Protein AF-V4TZA6-F1 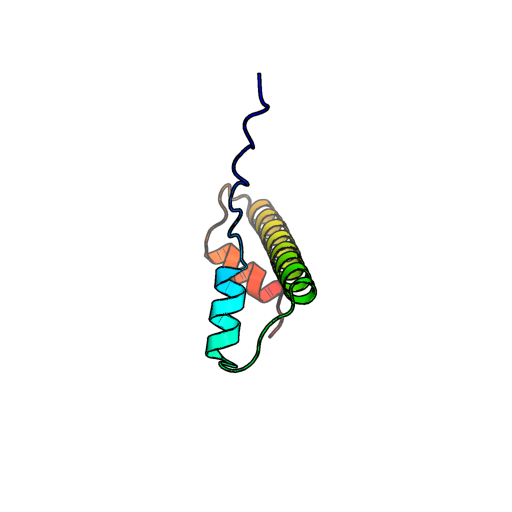(afdb_monomer)

Organism: Citrus clementina (NCBI:txid85681)

Secondary structure (DSSP, 8-state):
-------------SHHHHHHHHHHH-TT----HHHHHHHHHHHHHHHHHHHHHHHHHHHHTT-SS--HHHHHHHHHHHS--

Solvent-accessible surface area (backbone atoms only — not comparable to full-atom values): 5041 Å² total; per-residue (Å²): 135,80,81,75,79,72,74,74,77,80,76,73,69,57,58,63,57,56,51,52,56,45,42,74,78,38,75,89,63,85,79,52,73,68,57,50,53,51,54,50,50,52,52,48,58,50,49,52,52,49,52,50,49,29,52,52,54,27,57,75,68,72,46,96,67,84,48,72,69,46,51,55,52,36,51,54,67,76,50,73,127

Structure (mmC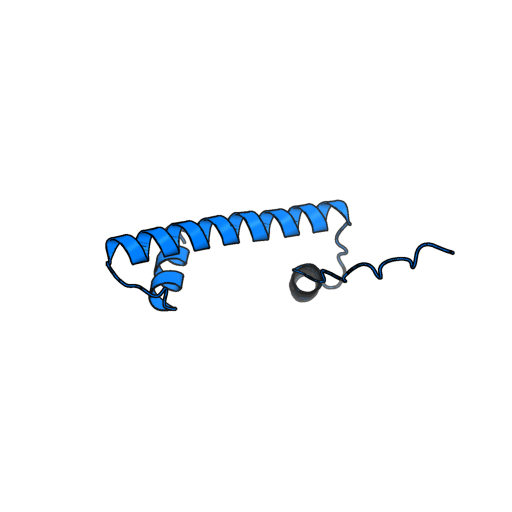IF, N/CA/C/O backbone):
data_AF-V4TZA6-F1
#
_entry.id   AF-V4TZA6-F1
#
loop_
_atom_site.group_PDB
_atom_site.id
_atom_site.type_symbol
_atom_site.label_atom_id
_atom_site.label_alt_id
_atom_site.label_comp_id
_atom_site.label_asym_id
_atom_site.label_entity_id
_atom_site.label_seq_id
_atom_site.pdbx_PDB_ins_code
_atom_site.Cartn_x
_atom_site.Cartn_y
_atom_site.Cartn_z
_atom_site.occupancy
_atom_site.B_iso_or_equiv
_atom_site.auth_seq_id
_atom_site.auth_comp_id
_atom_site.auth_asym_id
_atom_site.auth_atom_id
_atom_site.pdbx_PDB_model_num
ATOM 1 N N . MET A 1 1 ? -2.652 41.007 -13.127 1.00 41.91 1 MET A N 1
ATOM 2 C CA . MET A 1 1 ? -2.599 40.079 -11.979 1.00 41.91 1 MET A CA 1
ATOM 3 C C . MET A 1 1 ? -2.427 38.685 -12.539 1.00 41.91 1 MET A C 1
ATOM 5 O O . MET A 1 1 ? -3.397 38.087 -12.986 1.00 41.91 1 MET A O 1
ATOM 9 N N . ASP A 1 2 ? -1.187 38.223 -12.616 1.00 46.03 2 ASP A N 1
ATOM 10 C CA . ASP A 1 2 ? -0.856 36.916 -13.171 1.00 46.03 2 ASP A CA 1
ATOM 11 C C . ASP A 1 2 ? -1.436 35.796 -12.298 1.00 46.03 2 ASP A C 1
ATOM 13 O O . ASP A 1 2 ? -1.302 35.837 -11.067 1.00 46.03 2 ASP A O 1
ATOM 17 N N . PRO A 1 3 ? -2.092 34.782 -12.886 1.00 45.62 3 PRO A N 1
ATOM 18 C CA . PRO A 1 3 ? -2.536 33.629 -12.128 1.00 45.62 3 PRO A CA 1
ATOM 19 C C . PRO A 1 3 ? -1.296 32.895 -11.613 1.00 45.62 3 PRO A C 1
ATOM 21 O O . PRO A 1 3 ? -0.554 32.284 -12.382 1.00 45.62 3 PRO A O 1
ATOM 24 N N . LYS A 1 4 ? -1.073 32.959 -10.292 1.00 51.44 4 LYS A N 1
ATOM 25 C CA . LYS A 1 4 ? -0.082 32.143 -9.579 1.00 51.44 4 LYS A CA 1
ATOM 26 C C . LYS A 1 4 ? -0.214 30.703 -10.070 1.00 51.44 4 LYS A C 1
ATOM 28 O O . LYS A 1 4 ? -1.221 30.050 -9.782 1.00 51.44 4 LYS A O 1
ATOM 33 N N . GLN A 1 5 ? 0.792 30.219 -10.802 1.00 51.47 5 GLN A N 1
ATOM 34 C CA . GLN A 1 5 ? 0.923 28.808 -11.140 1.00 51.47 5 GLN A CA 1
ATOM 35 C C . GLN A 1 5 ? 0.834 28.035 -9.826 1.00 51.47 5 GLN A C 1
ATOM 37 O O . GLN A 1 5 ? 1.735 28.096 -8.990 1.00 51.47 5 GLN A O 1
ATOM 42 N N . ARG A 1 6 ? -0.302 27.368 -9.598 1.00 54.25 6 ARG A N 1
ATOM 43 C CA . ARG A 1 6 ? -0.461 26.463 -8.464 1.00 54.25 6 ARG A CA 1
ATOM 44 C C . ARG A 1 6 ? 0.623 25.412 -8.634 1.00 54.25 6 ARG A C 1
ATOM 46 O O . ARG A 1 6 ? 0.554 24.627 -9.579 1.00 54.25 6 ARG A O 1
ATOM 53 N N . ALA A 1 7 ? 1.625 25.439 -7.755 1.00 49.97 7 ALA A N 1
ATOM 54 C CA . ALA A 1 7 ? 2.635 24.401 -7.675 1.00 49.97 7 ALA A CA 1
ATOM 55 C C . ALA A 1 7 ? 1.900 23.061 -7.732 1.00 49.97 7 ALA A C 1
ATOM 57 O O . ALA A 1 7 ? 1.011 22.804 -6.914 1.00 49.97 7 ALA A O 1
ATOM 58 N N . LYS A 1 8 ? 2.189 22.266 -8.770 1.00 48.25 8 LYS A N 1
ATOM 59 C CA . LYS A 1 8 ? 1.651 20.915 -8.920 1.00 48.25 8 LYS A CA 1
ATOM 60 C C . LYS A 1 8 ? 1.893 20.243 -7.577 1.00 48.25 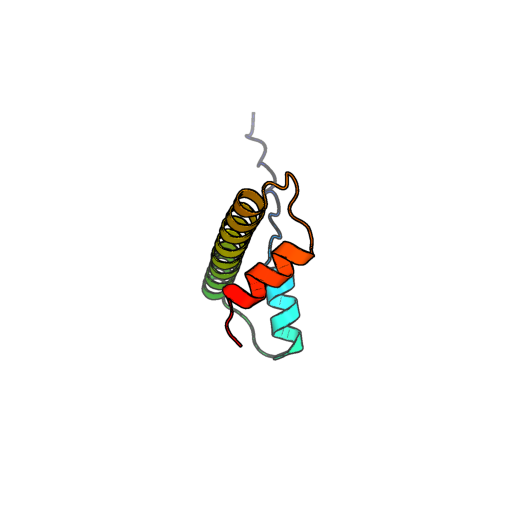8 LYS A C 1
ATOM 62 O O . LYS A 1 8 ? 3.049 20.060 -7.208 1.00 48.25 8 LYS A O 1
ATOM 67 N N . LYS A 1 9 ? 0.829 19.941 -6.821 1.00 42.69 9 LYS A N 1
ATOM 68 C CA . LYS A 1 9 ? 0.958 19.079 -5.645 1.00 42.69 9 LYS A CA 1
ATOM 69 C C . LYS A 1 9 ? 1.649 17.834 -6.174 1.00 42.69 9 LYS A C 1
ATOM 71 O O . LYS A 1 9 ? 1.068 17.122 -6.994 1.00 42.69 9 LYS A O 1
ATOM 76 N N . ASN A 1 10 ? 2.909 17.654 -5.796 1.00 45.53 10 ASN A N 1
ATOM 77 C CA . ASN A 1 10 ? 3.680 16.463 -6.084 1.00 45.53 10 ASN A CA 1
ATOM 78 C C . ASN A 1 10 ? 2.974 15.329 -5.342 1.00 45.53 10 ASN A C 1
ATOM 80 O O . ASN A 1 10 ? 3.268 15.014 -4.197 1.00 45.53 10 ASN A O 1
ATOM 84 N N . ILE A 1 11 ? 1.952 14.770 -5.986 1.00 53.28 11 ILE A N 1
ATOM 85 C CA . ILE A 1 11 ? 1.329 13.504 -5.634 1.00 53.28 11 ILE A CA 1
ATOM 86 C C . ILE A 1 11 ? 2.373 12.460 -6.053 1.00 53.28 11 ILE A C 1
ATOM 88 O O . ILE A 1 11 ? 2.264 11.812 -7.092 1.00 53.28 11 ILE A O 1
ATOM 92 N N . GLU A 1 12 ? 3.456 12.374 -5.276 1.00 57.84 12 GLU A N 1
ATOM 93 C CA . GLU A 1 12 ? 4.529 11.368 -5.341 1.00 57.84 12 GLU A CA 1
ATOM 94 C C . GLU A 1 12 ? 4.018 9.990 -4.894 1.00 57.84 12 GLU A C 1
ATOM 96 O O . GLU A 1 12 ? 4.686 9.217 -4.213 1.00 57.84 12 GLU A O 1
ATOM 101 N N . THR A 1 13 ? 2.776 9.663 -5.215 1.00 70.81 13 THR A N 1
ATOM 102 C CA . THR A 1 13 ? 2.102 8.518 -4.619 1.00 70.81 13 THR A CA 1
ATOM 103 C C . THR A 1 13 ? 2.357 7.306 -5.510 1.00 70.81 13 THR A C 1
ATOM 105 O O . THR A 1 13 ? 2.109 7.323 -6.717 1.00 70.81 13 THR A O 1
ATOM 108 N N . TYR A 1 14 ? 2.967 6.286 -4.909 1.00 83.56 14 TYR A N 1
ATOM 109 C CA . TYR A 1 14 ? 3.399 5.005 -5.482 1.00 83.56 14 TYR A CA 1
ATOM 110 C C . TYR A 1 14 ? 4.562 5.014 -6.483 1.00 83.56 14 TYR A C 1
ATOM 112 O O . TYR A 1 14 ? 5.344 4.070 -6.453 1.00 83.56 14 TYR A O 1
ATOM 120 N N . LYS A 1 15 ? 4.769 6.053 -7.303 1.00 86.50 15 LYS A N 1
ATOM 121 C CA . LYS A 1 15 ? 5.810 6.039 -8.363 1.00 86.50 15 LYS A CA 1
ATOM 122 C C . LYS A 1 15 ? 7.224 5.744 -7.854 1.00 86.50 15 LYS A C 1
ATOM 124 O O . LYS A 1 15 ? 7.932 4.939 -8.451 1.00 86.50 15 LYS A O 1
ATOM 129 N N . ILE A 1 16 ? 7.610 6.361 -6.734 1.00 89.38 16 ILE A N 1
ATOM 130 C CA . ILE A 1 16 ? 8.921 6.143 -6.102 1.00 89.38 16 ILE A CA 1
ATOM 131 C C . ILE A 1 16 ? 9.059 4.684 -5.654 1.00 89.38 16 ILE A C 1
ATOM 133 O O . ILE A 1 16 ? 10.105 4.075 -5.849 1.00 89.38 16 ILE A O 1
ATOM 137 N N . TYR A 1 17 ? 8.001 4.111 -5.080 1.00 91.12 17 TYR A N 1
ATOM 138 C CA . TYR A 1 17 ? 8.005 2.735 -4.587 1.00 91.12 17 TYR A CA 1
ATOM 139 C C . TYR A 1 17 ? 8.005 1.714 -5.727 1.00 91.12 17 TYR A C 1
ATOM 141 O O . TYR A 1 17 ? 8.775 0.761 -5.674 1.00 91.12 17 TYR A O 1
ATOM 149 N N . ILE A 1 18 ? 7.228 1.956 -6.788 1.00 91.38 18 ILE A N 1
ATOM 150 C CA . ILE A 1 18 ? 7.235 1.135 -8.007 1.00 91.38 18 ILE A CA 1
ATOM 151 C C . ILE A 1 18 ? 8.647 1.106 -8.604 1.00 91.38 18 ILE A C 1
ATOM 153 O O . ILE A 1 18 ? 9.162 0.036 -8.914 1.00 91.38 18 ILE A O 1
ATOM 157 N N . PHE A 1 19 ? 9.302 2.266 -8.716 1.00 91.38 19 PHE A N 1
ATOM 158 C CA . PHE A 1 19 ? 10.660 2.355 -9.254 1.00 91.38 19 PHE A CA 1
ATOM 159 C C . PHE A 1 19 ? 11.702 1.685 -8.348 1.00 91.38 19 PHE A C 1
ATOM 161 O O . PHE A 1 19 ? 12.568 0.965 -8.838 1.00 91.38 19 PHE A O 1
ATOM 168 N N . LYS A 1 20 ? 11.601 1.866 -7.023 1.00 91.88 20 LYS A N 1
ATOM 169 C CA . LYS A 1 20 ? 12.488 1.202 -6.054 1.00 91.88 20 LYS A CA 1
ATOM 170 C C . LYS A 1 20 ? 12.409 -0.321 -6.161 1.00 91.88 20 LYS A C 1
ATOM 172 O O . LYS A 1 20 ? 13.452 -0.959 -6.242 1.00 91.88 20 LYS A O 1
ATOM 177 N N . VAL A 1 21 ? 11.202 -0.887 -6.194 1.00 92.25 21 VAL A N 1
ATOM 178 C CA . VAL A 1 21 ? 11.007 -2.343 -6.311 1.00 92.25 21 VAL A CA 1
ATOM 179 C C . VAL A 1 21 ? 11.483 -2.852 -7.671 1.00 92.25 21 VAL A C 1
ATOM 181 O O . VAL A 1 21 ? 12.150 -3.879 -7.735 1.00 92.25 21 VAL A O 1
ATOM 184 N N . LEU A 1 22 ? 11.211 -2.116 -8.755 1.00 93.81 22 LEU A N 1
ATOM 185 C CA . LEU A 1 22 ? 11.695 -2.487 -10.084 1.00 93.81 22 LEU A CA 1
ATOM 186 C C . LEU A 1 22 ? 13.225 -2.571 -10.122 1.00 93.81 22 LEU A C 1
ATOM 188 O O . LEU A 1 22 ? 13.755 -3.583 -10.565 1.00 93.81 22 LEU A O 1
ATOM 192 N N . ASN A 1 23 ? 13.931 -1.565 -9.600 1.00 93.31 23 ASN A N 1
ATOM 193 C CA . ASN A 1 23 ? 15.397 -1.545 -9.606 1.00 93.31 23 ASN A CA 1
ATOM 194 C C . ASN A 1 23 ? 16.025 -2.602 -8.694 1.00 93.31 23 ASN A C 1
ATOM 196 O O . ASN A 1 23 ? 17.142 -3.036 -8.960 1.00 93.31 23 ASN A O 1
ATOM 200 N N . GLN A 1 24 ? 15.335 -3.015 -7.626 1.00 93.88 24 GLN A N 1
ATOM 201 C CA . GLN A 1 24 ? 15.801 -4.107 -6.766 1.00 93.88 24 GLN A CA 1
ATOM 202 C C . GLN A 1 24 ? 15.854 -5.446 -7.512 1.00 93.88 24 GLN A C 1
ATOM 204 O O . GLN A 1 24 ? 16.715 -6.266 -7.212 1.00 93.88 24 GLN A O 1
ATOM 209 N N . ILE A 1 25 ? 14.951 -5.662 -8.473 1.00 94.00 25 ILE A N 1
ATOM 210 C CA . ILE A 1 25 ? 14.854 -6.914 -9.236 1.00 94.00 25 ILE A CA 1
ATOM 211 C C . ILE A 1 25 ? 15.600 -6.795 -10.577 1.00 94.00 25 ILE A C 1
ATOM 213 O O . ILE A 1 25 ? 16.287 -7.726 -10.988 1.00 94.00 25 ILE A O 1
ATOM 217 N N . TYR A 1 26 ? 15.500 -5.641 -11.247 1.00 93.19 26 TYR A N 1
ATOM 218 C CA . TYR A 1 26 ? 16.050 -5.382 -12.579 1.00 93.19 26 TYR A CA 1
ATOM 219 C C . TYR A 1 26 ? 16.711 -3.990 -12.670 1.00 93.19 26 TYR A C 1
ATOM 221 O O . TYR A 1 26 ? 16.104 -3.047 -13.181 1.00 93.19 26 TYR A O 1
ATOM 229 N N . PRO A 1 27 ? 17.976 -3.837 -12.238 1.00 91.06 27 PRO A N 1
ATOM 230 C CA . PRO A 1 27 ? 18.636 -2.529 -12.120 1.00 91.06 27 PRO A CA 1
ATOM 231 C C . PRO A 1 27 ? 18.876 -1.800 -13.453 1.00 91.06 27 PRO A C 1
ATOM 233 O O . PRO A 1 27 ? 19.072 -0.589 -13.460 1.00 91.06 27 PRO A O 1
ATOM 236 N N . ASN A 1 28 ? 18.843 -2.515 -14.582 1.00 91.38 28 ASN A N 1
ATOM 237 C CA . ASN A 1 28 ? 19.126 -1.964 -15.912 1.00 91.38 28 ASN A CA 1
ATOM 238 C C . ASN A 1 28 ? 17.863 -1.758 -16.770 1.00 91.38 28 ASN A C 1
ATOM 240 O O . ASN A 1 28 ? 17.973 -1.422 -17.948 1.00 91.38 28 ASN A O 1
ATOM 244 N N . ILE A 1 29 ? 16.666 -1.988 -16.214 1.00 92.38 29 ILE A N 1
ATOM 245 C CA . ILE A 1 29 ? 15.396 -1.860 -16.940 1.00 92.38 29 ILE A CA 1
ATOM 246 C C . ILE A 1 29 ? 14.676 -0.582 -16.509 1.00 92.38 29 ILE A C 1
ATOM 248 O O . ILE A 1 29 ? 14.417 -0.350 -15.332 1.00 92.38 29 ILE A O 1
ATOM 252 N N . GLY A 1 30 ? 14.300 0.237 -17.491 1.00 89.56 30 GLY A N 1
ATOM 253 C CA . GLY A 1 30 ? 13.430 1.393 -17.289 1.00 89.56 30 GLY A CA 1
ATOM 254 C C . GLY A 1 30 ? 11.950 1.047 -17.464 1.00 89.56 30 GLY A C 1
ATOM 255 O O . GLY A 1 30 ? 11.587 0.135 -18.203 1.00 89.56 30 GLY A O 1
ATOM 256 N N . ILE A 1 31 ? 11.072 1.825 -16.831 1.00 92.75 31 ILE A N 1
ATOM 257 C CA . ILE A 1 31 ? 9.618 1.728 -17.002 1.00 92.75 31 ILE A CA 1
ATOM 258 C C . ILE A 1 31 ? 9.092 2.948 -17.761 1.00 92.75 31 ILE A C 1
ATOM 260 O O . ILE A 1 31 ? 9.424 4.092 -17.449 1.00 92.75 31 ILE A O 1
ATOM 264 N N . SER A 1 32 ? 8.251 2.717 -18.771 1.00 94.81 32 SER A N 1
ATOM 265 C CA . SER A 1 32 ? 7.637 3.810 -19.530 1.00 94.81 32 SER A CA 1
ATOM 266 C C . SER A 1 32 ? 6.614 4.574 -18.682 1.00 94.81 32 SER A C 1
ATOM 268 O O . SER A 1 32 ? 6.002 4.028 -17.762 1.00 94.81 32 SER A O 1
ATOM 270 N N . ARG A 1 33 ? 6.344 5.838 -19.030 1.00 90.44 33 ARG A N 1
ATOM 271 C CA . ARG A 1 33 ? 5.319 6.642 -18.340 1.00 90.44 3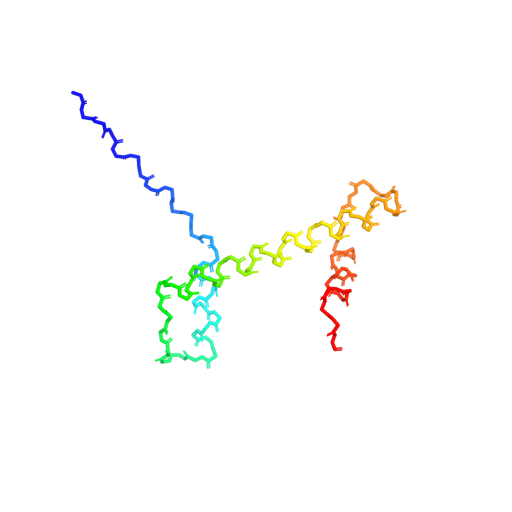3 ARG A CA 1
ATOM 272 C C . ARG A 1 33 ? 3.935 5.987 -18.386 1.00 90.44 33 ARG A C 1
ATOM 274 O O . ARG A 1 33 ? 3.221 6.029 -17.392 1.00 90.44 33 ARG A O 1
ATOM 281 N N . LYS A 1 34 ? 3.567 5.369 -19.517 1.00 92.75 34 LYS A N 1
ATO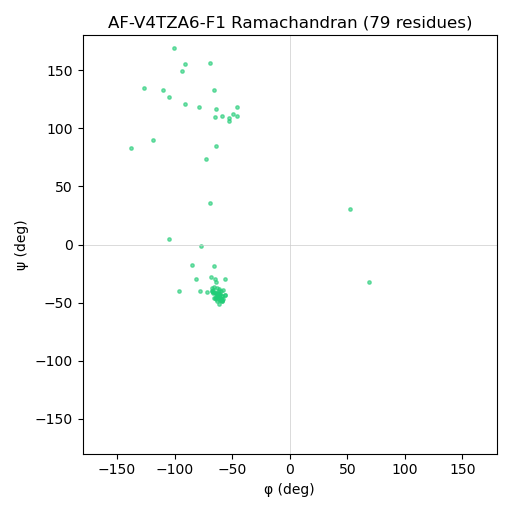M 282 C CA . LYS A 1 34 ? 2.283 4.664 -19.671 1.00 92.75 34 LYS A CA 1
ATOM 283 C C . LYS A 1 34 ? 2.211 3.445 -18.750 1.00 92.75 34 LYS A C 1
ATOM 285 O O . LYS A 1 34 ? 1.222 3.288 -18.046 1.00 92.75 34 LYS A O 1
ATOM 290 N N . ALA A 1 35 ? 3.270 2.633 -18.708 1.00 93.81 35 ALA A N 1
ATOM 291 C CA . ALA A 1 35 ? 3.347 1.484 -17.808 1.00 93.81 35 ALA A CA 1
ATOM 292 C C . ALA A 1 35 ? 3.314 1.911 -16.330 1.00 93.81 35 ALA A C 1
ATOM 294 O O . ALA A 1 35 ? 2.638 1.280 -15.528 1.00 93.81 35 ALA A O 1
ATOM 295 N N . MET A 1 36 ? 3.959 3.026 -15.978 1.00 92.38 36 MET A N 1
ATOM 296 C CA . MET A 1 36 ? 3.909 3.588 -14.625 1.00 92.38 36 MET A CA 1
ATOM 297 C C . MET A 1 36 ? 2.486 3.984 -14.200 1.00 92.38 36 MET A C 1
ATOM 299 O O . MET A 1 36 ? 2.092 3.712 -13.069 1.00 92.38 36 MET A O 1
ATOM 303 N N . GLU A 1 37 ? 1.701 4.616 -15.081 1.00 90.62 37 GLU A N 1
ATOM 304 C CA . GLU A 1 37 ? 0.302 4.942 -14.762 1.00 90.62 37 GLU A CA 1
ATOM 305 C C . GLU A 1 37 ? -0.562 3.677 -14.636 1.00 90.62 37 GLU A C 1
ATOM 307 O O . GLU A 1 37 ? -1.379 3.606 -13.724 1.00 90.62 37 GLU A O 1
ATOM 312 N N . ILE A 1 38 ? -0.333 2.651 -15.469 1.00 93.12 38 ILE A N 1
ATOM 313 C CA . ILE A 1 38 ? -1.015 1.350 -15.338 1.00 93.12 38 ILE A CA 1
ATOM 314 C C . ILE A 1 38 ? -0.700 0.711 -13.979 1.00 93.12 38 ILE A C 1
ATOM 316 O O . ILE A 1 38 ? -1.615 0.307 -13.270 1.00 93.12 38 ILE A O 1
ATOM 320 N N . MET A 1 39 ? 0.575 0.678 -13.577 1.00 94.00 39 MET A N 1
ATOM 321 C CA . MET A 1 39 ? 0.995 0.139 -12.277 1.00 94.00 39 MET A CA 1
ATOM 322 C C . MET A 1 39 ? 0.382 0.909 -11.105 1.00 94.00 39 MET A C 1
ATOM 324 O O . MET A 1 39 ? -0.008 0.315 -10.103 1.00 94.00 39 MET A O 1
ATOM 328 N N . LYS A 1 40 ? 0.268 2.234 -11.226 1.00 88.75 40 LYS A N 1
ATOM 329 C CA . LYS A 1 40 ? -0.398 3.066 -10.221 1.00 88.75 40 LYS A CA 1
ATOM 330 C C . LYS A 1 40 ? -1.883 2.712 -10.095 1.00 88.75 40 LYS A C 1
ATOM 332 O O . LYS A 1 40 ? -2.353 2.540 -8.974 1.00 88.75 40 LYS A O 1
ATOM 337 N N . SER A 1 41 ? -2.608 2.606 -11.209 1.00 91.19 41 SER A N 1
ATOM 338 C CA . SER A 1 41 ? -4.018 2.195 -11.194 1.00 91.19 41 SER A CA 1
ATOM 339 C C . SER A 1 41 ? -4.185 0.792 -10.620 1.00 91.19 41 SER A C 1
ATOM 341 O O . SER A 1 41 ? -5.006 0.601 -9.738 1.00 91.19 41 SER A O 1
AT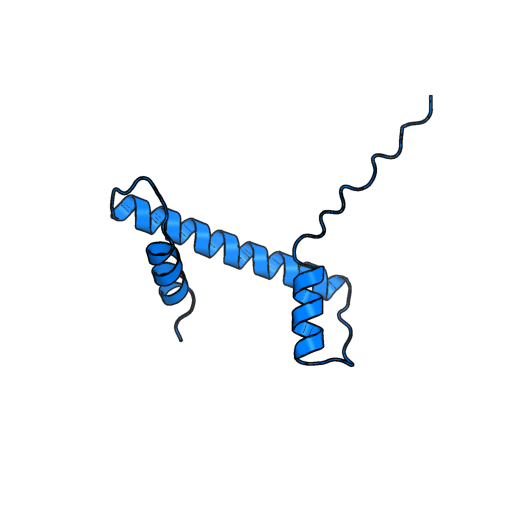OM 343 N N . PHE A 1 42 ? -3.324 -0.150 -11.007 1.00 92.44 42 PHE A N 1
ATOM 344 C CA . PHE A 1 42 ? -3.336 -1.511 -10.473 1.00 92.44 42 PHE A CA 1
ATOM 345 C C . PHE A 1 42 ? -3.206 -1.554 -8.941 1.00 92.44 42 PHE A C 1
ATOM 347 O O . PHE A 1 42 ? -3.940 -2.279 -8.271 1.00 92.44 42 PHE A O 1
ATOM 354 N N . ILE A 1 43 ? -2.304 -0.750 -8.366 1.00 91.62 43 ILE A N 1
ATOM 355 C CA . ILE A 1 43 ? -2.160 -0.643 -6.906 1.00 91.62 43 ILE A CA 1
ATOM 356 C C . ILE A 1 43 ? -3.432 -0.080 -6.265 1.00 91.62 43 ILE A C 1
ATOM 358 O O . ILE A 1 43 ? -3.855 -0.588 -5.227 1.00 91.62 43 ILE A O 1
ATOM 362 N N . ASN A 1 44 ? -4.040 0.944 -6.866 1.00 90.69 44 ASN A N 1
ATOM 363 C CA . ASN A 1 44 ? -5.288 1.515 -6.362 1.00 90.69 44 ASN A CA 1
ATOM 364 C C . ASN A 1 44 ? -6.428 0.491 -6.396 1.00 90.69 44 ASN A C 1
ATOM 366 O O . ASN A 1 44 ? -7.112 0.331 -5.391 1.00 90.69 44 ASN A O 1
ATOM 370 N N . ASP A 1 45 ? -6.574 -0.254 -7.492 1.00 91.81 45 ASP A N 1
ATOM 371 C CA . ASP A 1 45 ? -7.620 -1.270 -7.644 1.00 91.81 45 ASP A CA 1
ATOM 372 C C . ASP A 1 45 ? -7.485 -2.371 -6.575 1.00 91.81 45 ASP A C 1
ATOM 374 O O . ASP A 1 45 ? -8.466 -2.782 -5.948 1.00 91.81 45 ASP A O 1
ATOM 378 N N . ILE A 1 46 ? -6.253 -2.822 -6.300 1.00 91.88 46 ILE A N 1
ATOM 379 C CA . ILE A 1 46 ? -5.981 -3.779 -5.217 1.00 91.88 46 ILE A CA 1
ATOM 380 C C . ILE A 1 46 ? -6.288 -3.161 -3.854 1.00 91.88 46 ILE A C 1
ATOM 382 O O . ILE A 1 46 ? -6.920 -3.808 -3.017 1.00 91.88 46 ILE A O 1
ATOM 386 N N . PHE A 1 47 ? -5.843 -1.929 -3.610 1.00 91.50 47 PHE A N 1
ATOM 387 C CA . PHE A 1 47 ? -6.063 -1.248 -2.340 1.00 91.50 47 PHE A CA 1
ATOM 388 C C . PHE A 1 47 ? -7.557 -1.082 -2.040 1.00 91.50 47 PHE A C 1
ATOM 390 O O . PHE A 1 47 ? -7.994 -1.404 -0.935 1.00 91.50 47 PHE A O 1
ATOM 397 N N . GLU A 1 48 ? -8.351 -0.650 -3.019 1.00 92.19 48 GLU A N 1
ATOM 398 C CA . GLU A 1 48 ? -9.803 -0.509 -2.886 1.00 92.19 48 GLU A CA 1
ATOM 399 C C . GLU A 1 48 ? -10.478 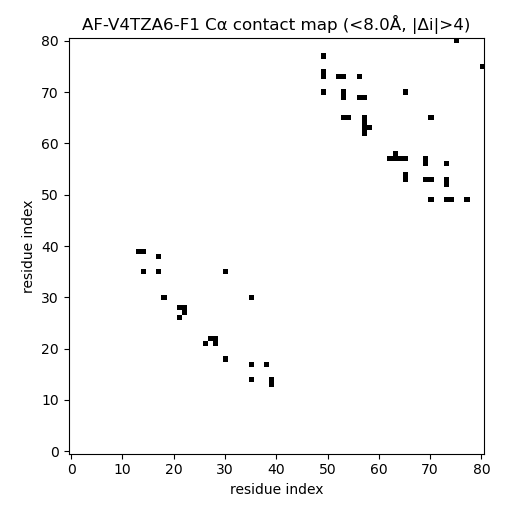-1.855 -2.618 1.00 92.19 48 GLU A C 1
ATOM 401 O O . GLU A 1 48 ? -11.315 -1.959 -1.715 1.00 92.19 48 GLU A O 1
ATOM 406 N N . LYS A 1 49 ? -10.064 -2.912 -3.329 1.00 92.38 49 LYS A N 1
ATOM 407 C CA . LYS A 1 49 ? -10.558 -4.272 -3.087 1.00 92.38 49 LYS A CA 1
ATOM 408 C C . LYS A 1 49 ? -10.256 -4.735 -1.658 1.00 92.38 49 LYS A C 1
ATOM 410 O O . LYS A 1 49 ? -11.155 -5.221 -0.974 1.00 92.38 49 LYS A O 1
ATOM 415 N N . LEU A 1 50 ? -9.024 -4.546 -1.179 1.00 92.50 50 LEU A N 1
ATOM 416 C CA . LEU A 1 50 ? -8.629 -4.900 0.189 1.00 92.50 50 LEU A CA 1
ATOM 417 C C . LEU A 1 50 ? -9.395 -4.079 1.237 1.00 92.50 50 LEU A C 1
ATOM 419 O O . LEU A 1 50 ? -9.886 -4.640 2.216 1.00 92.50 50 LEU A O 1
ATOM 423 N N . ALA A 1 51 ? -9.527 -2.767 1.042 1.00 92.31 51 ALA A N 1
ATOM 424 C CA . ALA A 1 51 ? -10.233 -1.886 1.970 1.00 92.31 51 ALA A CA 1
ATOM 425 C C . ALA A 1 51 ? -11.728 -2.230 2.066 1.00 92.31 51 ALA A C 1
ATOM 427 O O . ALA A 1 51 ? -12.286 -2.277 3.167 1.00 92.31 51 ALA A O 1
ATOM 428 N N . SER A 1 52 ? -12.362 -2.521 0.928 1.00 92.94 52 SER A N 1
ATOM 429 C CA . SER A 1 52 ? -13.761 -2.945 0.858 1.00 92.94 52 SER A CA 1
ATOM 430 C C . SER A 1 52 ? -13.987 -4.255 1.617 1.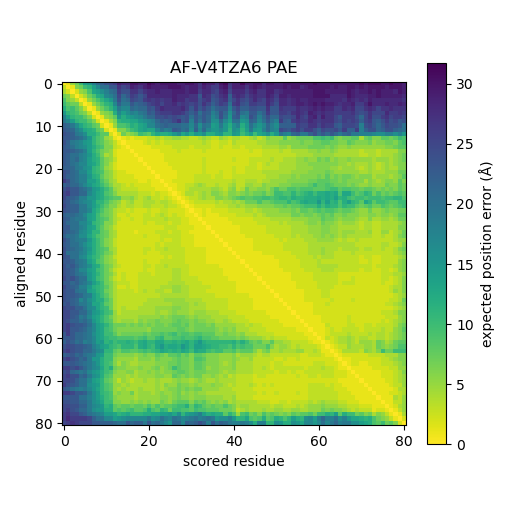00 92.94 52 SER A C 1
ATOM 432 O O . SER A 1 52 ? -14.832 -4.320 2.514 1.00 92.94 52 SER A O 1
ATOM 434 N N . GLU A 1 53 ? -13.178 -5.280 1.344 1.00 92.44 53 GLU A N 1
ATOM 435 C CA . GLU A 1 53 ? -13.296 -6.579 2.013 1.00 92.44 53 GLU A CA 1
ATOM 436 C C . GLU A 1 53 ? -12.964 -6.500 3.514 1.00 92.44 53 GLU A C 1
ATOM 438 O O . GLU A 1 53 ? -13.656 -7.107 4.334 1.00 92.44 53 GLU A O 1
ATOM 443 N N . ALA A 1 54 ? -11.990 -5.677 3.917 1.00 93.56 54 ALA A N 1
ATOM 444 C CA . ALA A 1 54 ? -11.705 -5.420 5.331 1.00 93.56 54 ALA A CA 1
ATOM 445 C C . ALA A 1 54 ? -12.864 -4.721 6.046 1.00 93.56 54 ALA A C 1
ATOM 447 O O . ALA A 1 54 ? -13.222 -5.110 7.162 1.00 93.56 54 ALA A O 1
ATOM 448 N N . SER A 1 55 ? -13.499 -3.741 5.398 1.00 92.75 55 SER A N 1
ATOM 449 C CA . SER A 1 55 ? -14.690 -3.083 5.939 1.00 92.75 55 SER A CA 1
ATOM 450 C C . SER A 1 55 ? -15.845 -4.073 6.108 1.00 92.75 55 SER A C 1
ATOM 452 O O . SER A 1 55 ? -16.479 -4.106 7.165 1.00 92.75 55 SER A O 1
ATOM 454 N N . ARG A 1 56 ? -16.090 -4.931 5.107 1.00 92.31 56 ARG A N 1
ATOM 455 C CA . ARG A 1 56 ? -17.112 -5.989 5.178 1.00 92.31 56 ARG A CA 1
ATOM 456 C C . ARG A 1 56 ? -16.827 -6.959 6.322 1.00 92.31 56 ARG A C 1
ATOM 458 O O . ARG A 1 56 ? -17.716 -7.209 7.134 1.00 92.31 56 ARG A O 1
ATOM 465 N N . LEU A 1 57 ? -15.590 -7.441 6.446 1.00 91.56 57 LEU A N 1
ATOM 466 C CA . LEU A 1 57 ? -15.183 -8.377 7.496 1.00 91.56 57 LEU A CA 1
ATOM 467 C C . LEU A 1 57 ? -15.404 -7.807 8.906 1.00 91.56 57 LEU A C 1
ATOM 469 O O . LEU A 1 57 ? -15.933 -8.493 9.781 1.00 91.56 57 LEU A 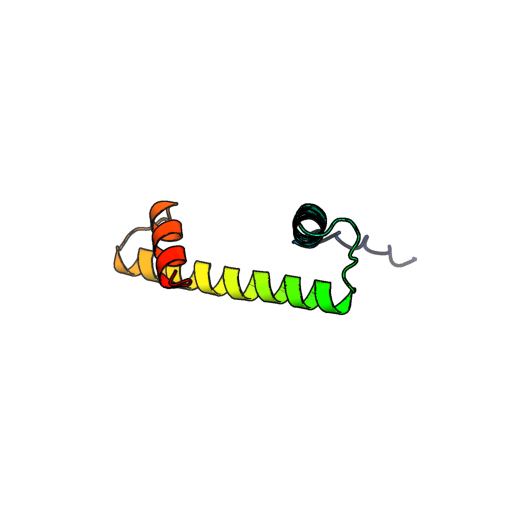O 1
ATOM 473 N N . VAL A 1 58 ? -15.035 -6.545 9.128 1.00 93.88 58 VAL A N 1
ATOM 474 C CA . VAL A 1 58 ? -15.222 -5.865 10.420 1.00 93.88 58 VAL A CA 1
ATOM 475 C C . VAL A 1 58 ? -16.699 -5.655 10.748 1.00 93.88 58 VAL A C 1
ATOM 477 O O . VAL A 1 58 ? -17.104 -5.889 11.891 1.00 93.88 58 VAL A O 1
ATOM 480 N N . ARG A 1 59 ? -17.519 -5.307 9.746 1.00 91.94 59 ARG A N 1
ATOM 481 C CA . ARG A 1 59 ? -18.979 -5.192 9.895 1.00 91.94 59 ARG A CA 1
ATOM 482 C C . ARG A 1 59 ? -19.614 -6.525 10.291 1.00 91.94 59 ARG A C 1
ATOM 484 O O . ARG A 1 59 ? -20.421 -6.543 11.216 1.00 91.94 59 ARG A O 1
ATOM 491 N N . TYR A 1 60 ? -19.206 -7.640 9.677 1.00 91.00 60 TYR A N 1
ATOM 492 C CA . TYR A 1 60 ? -19.675 -8.975 10.079 1.00 91.00 60 TYR A CA 1
ATOM 493 C C . TYR A 1 60 ? -19.291 -9.316 11.521 1.00 91.00 60 TYR A C 1
ATOM 495 O O . TYR A 1 60 ? -20.101 -9.859 12.270 1.00 91.00 60 TYR A O 1
ATOM 503 N N . LYS A 1 61 ? -18.076 -8.947 11.940 1.00 90.06 61 LYS A N 1
ATOM 504 C CA . LYS A 1 61 ? -17.589 -9.157 13.311 1.00 90.06 61 LYS A CA 1
ATOM 505 C C . LYS A 1 61 ? -18.151 -8.162 14.337 1.00 90.06 61 LYS A C 1
ATOM 507 O O . LYS A 1 61 ? -17.793 -8.266 15.507 1.00 90.06 61 LYS A O 1
ATOM 512 N N . LYS A 1 62 ? -18.995 -7.203 13.924 1.00 92.00 62 LYS A N 1
ATOM 513 C CA . LYS A 1 62 ? -19.547 -6.123 14.768 1.00 92.00 62 LYS A CA 1
ATOM 514 C C . LYS A 1 62 ? -18.473 -5.329 15.527 1.00 92.00 62 LYS A C 1
ATOM 516 O O . LYS A 1 62 ? -18.717 -4.837 16.626 1.00 92.00 62 LYS A O 1
ATOM 521 N N . LYS A 1 63 ? -17.273 -5.213 14.955 1.00 90.88 63 LYS A N 1
ATOM 522 C CA . LYS A 1 63 ? -16.191 -4.401 15.523 1.00 90.88 63 LYS A CA 1
ATOM 523 C C . LYS A 1 63 ? -16.224 -2.992 14.911 1.00 90.88 63 LYS A C 1
ATOM 525 O O . LYS A 1 63 ? -16.615 -2.858 13.756 1.00 90.88 63 LYS A O 1
ATOM 530 N N . PRO A 1 64 ? -15.809 -1.943 15.640 1.00 89.50 64 PRO A N 1
ATOM 531 C CA . PRO A 1 64 ? -15.761 -0.581 15.099 1.00 89.50 64 PRO A CA 1
ATOM 532 C C . PRO A 1 64 ? -14.461 -0.273 14.335 1.00 89.50 64 PRO A C 1
ATOM 534 O O . PRO A 1 64 ? -14.421 0.674 13.555 1.00 89.50 64 PRO A O 1
ATOM 537 N N . THR A 1 65 ? -13.406 -1.068 14.539 1.00 92.62 65 THR A N 1
ATOM 538 C CA . THR A 1 65 ? -12.047 -0.765 14.066 1.00 92.62 65 THR A CA 1
ATOM 539 C C . THR A 1 65 ? -11.489 -1.919 13.241 1.00 92.62 65 THR A C 1
ATOM 541 O O . THR A 1 65 ? -11.573 -3.077 13.651 1.00 92.62 65 THR A O 1
ATOM 544 N N . ILE A 1 66 ? -10.881 -1.596 12.096 1.00 92.50 66 ILE A N 1
ATOM 545 C CA . ILE A 1 66 ? -10.084 -2.541 11.304 1.00 92.50 66 ILE A CA 1
ATOM 546 C C . ILE A 1 66 ? -8.713 -2.678 11.962 1.00 92.50 66 ILE A C 1
ATOM 548 O O . ILE A 1 66 ? -7.981 -1.696 12.070 1.00 92.50 66 ILE A O 1
ATOM 552 N N . THR A 1 67 ? -8.363 -3.888 12.403 1.00 93.19 67 THR A N 1
ATOM 553 C CA . THR A 1 67 ? -7.034 -4.180 12.956 1.00 93.19 67 THR A CA 1
ATOM 554 C C . THR A 1 67 ? -6.149 -4.873 11.921 1.00 93.19 67 THR A C 1
ATOM 556 O O . THR A 1 67 ? -6.617 -5.334 10.875 1.00 93.19 67 THR A O 1
ATOM 559 N N . SER A 1 68 ? -4.853 -4.993 12.217 1.00 92.94 68 SER A N 1
ATOM 560 C CA . SER A 1 68 ? -3.900 -5.734 11.379 1.00 92.94 68 SER A CA 1
ATOM 561 C C . SER A 1 68 ? -4.324 -7.188 11.135 1.00 92.94 68 SER A C 1
ATOM 563 O O . SER A 1 68 ? -4.048 -7.731 10.066 1.00 92.94 68 SER A O 1
ATOM 565 N N . GLN A 1 69 ? -5.048 -7.808 12.075 1.00 91.62 69 GLN A N 1
ATOM 566 C CA . GLN A 1 69 ? -5.562 -9.168 11.925 1.00 91.62 69 GLN A CA 1
ATOM 567 C C . GLN A 1 69 ? -6.597 -9.268 10.797 1.00 91.62 69 GLN A C 1
ATOM 569 O O . GLN A 1 69 ? -6.576 -10.226 10.019 1.00 91.62 69 GLN A O 1
ATOM 574 N N . GLU A 1 70 ? -7.505 -8.295 10.683 1.00 90.38 70 GLU A N 1
ATOM 575 C CA . GLU A 1 70 ? -8.475 -8.267 9.587 1.00 90.38 70 GLU A CA 1
ATOM 576 C C . GLU A 1 70 ? -7.792 -8.009 8.245 1.00 90.38 70 GLU A C 1
ATOM 578 O O . GLU A 1 70 ? -8.113 -8.699 7.282 1.00 90.38 70 GLU A O 1
ATOM 583 N N . ILE A 1 71 ? -6.795 -7.119 8.195 1.00 93.00 71 ILE A N 1
ATOM 584 C CA . ILE A 1 71 ? -5.995 -6.909 6.980 1.00 93.00 71 ILE A CA 1
ATOM 585 C C . ILE A 1 71 ? -5.309 -8.210 6.545 1.00 93.00 71 ILE A C 1
ATOM 587 O O . ILE A 1 71 ? -5.449 -8.610 5.392 1.00 93.00 71 ILE A O 1
ATOM 591 N N . LEU A 1 72 ? -4.644 -8.926 7.459 1.00 91.81 72 LEU A N 1
ATOM 592 C CA . LEU A 1 72 ? -4.000 -10.209 7.154 1.00 91.81 72 LEU A CA 1
ATOM 593 C C . LEU A 1 72 ? -5.003 -11.254 6.644 1.00 91.81 72 LEU A C 1
ATOM 595 O O . LEU A 1 72 ? -4.709 -12.002 5.714 1.00 91.81 72 LEU A O 1
ATOM 599 N N . THR A 1 73 ? -6.193 -11.297 7.245 1.00 91.88 73 THR A N 1
ATOM 600 C CA . THR A 1 73 ? -7.262 -12.218 6.835 1.00 91.88 73 THR A CA 1
ATOM 601 C C . THR A 1 73 ? -7.730 -11.910 5.414 1.00 91.88 73 THR A C 1
ATOM 603 O O . THR A 1 73 ? -7.837 -12.810 4.589 1.00 91.88 73 THR A O 1
ATOM 606 N N . VAL A 1 74 ? -7.970 -10.635 5.108 1.00 92.31 74 VAL A N 1
ATOM 607 C CA . VAL A 1 74 ? -8.446 -10.190 3.794 1.00 92.31 74 VAL A CA 1
ATOM 608 C C . VAL A 1 74 ? -7.396 -10.403 2.713 1.00 92.31 74 VAL A C 1
ATOM 610 O O . VAL A 1 74 ? -7.736 -10.858 1.627 1.00 92.31 74 VAL A O 1
ATOM 613 N N . VAL A 1 75 ? -6.120 -10.146 3.007 1.00 92.38 75 VAL A N 1
ATOM 614 C CA . VAL A 1 75 ? -5.024 -10.420 2.066 1.00 92.38 75 VAL A CA 1
ATOM 615 C C . VAL A 1 75 ? -4.996 -11.903 1.684 1.00 92.38 75 VAL A C 1
ATOM 617 O O . VAL A 1 75 ? -4.925 -12.211 0.499 1.00 92.38 75 VAL A O 1
ATOM 620 N N . ARG A 1 76 ? -5.151 -12.813 2.657 1.00 88.81 76 ARG A N 1
ATOM 621 C CA . ARG A 1 76 ? -5.240 -14.266 2.402 1.00 88.81 76 ARG A CA 1
ATOM 622 C C . ARG A 1 76 ? -6.481 -14.675 1.602 1.00 88.81 76 ARG A C 1
ATOM 624 O O . ARG A 1 76 ? -6.437 -15.673 0.898 1.00 88.81 76 ARG A O 1
ATOM 631 N N . LEU A 1 77 ? -7.587 -13.936 1.720 1.00 86.06 77 LEU A N 1
ATOM 632 C CA . LEU A 1 77 ? -8.809 -14.191 0.946 1.00 86.06 77 LEU A CA 1
ATOM 633 C C . LEU A 1 77 ? -8.702 -13.683 -0.498 1.00 86.06 77 LEU A C 1
ATOM 635 O O . LEU A 1 77 ? -9.195 -14.325 -1.420 1.00 86.06 77 LEU A O 1
ATOM 639 N N . VAL A 1 78 ? -8.099 -12.508 -0.694 1.00 83.69 78 VAL A N 1
ATOM 640 C CA . VAL A 1 78 ? -8.027 -11.831 -1.998 1.00 83.69 78 VAL A CA 1
ATOM 641 C C . VAL A 1 78 ? -6.909 -12.386 -2.877 1.00 83.69 78 VAL A C 1
ATOM 643 O O . VAL A 1 78 ? -7.041 -12.361 -4.102 1.00 83.69 78 VAL A O 1
ATOM 646 N N . HIS A 1 79 ? -5.831 -12.878 -2.271 1.00 72.25 79 HIS A N 1
ATOM 647 C CA . HIS A 1 79 ? -4.728 -13.532 -2.959 1.00 72.25 79 HIS A CA 1
ATOM 648 C C . HIS A 1 79 ? -4.618 -14.975 -2.453 1.00 72.25 79 HIS A C 1
ATOM 650 O O . HIS A 1 79 ? -3.938 -15.211 -1.451 1.00 72.25 79 HIS A O 1
ATOM 656 N N . PRO A 1 80 ? -5.317 -15.932 -3.093 1.00 63.91 80 PRO A N 1
ATOM 657 C CA . PRO A 1 80 ? -5.080 -17.339 -2.832 1.00 63.91 80 PRO A CA 1
ATOM 658 C C . PRO A 1 80 ? -3.650 -17.646 -3.274 1.00 63.91 80 PRO A C 1
ATOM 660 O O . PRO A 1 80 ? -3.316 -17.458 -4.446 1.00 63.91 80 PRO A O 1
ATOM 663 N N . SER A 1 81 ? -2.817 -18.033 -2.312 1.00 52.72 81 SER A N 1
ATOM 664 C CA . SER A 1 81 ? -1.515 -18.648 -2.563 1.00 52.72 81 SER A CA 1
ATOM 665 C C . SER A 1 81 ? -1.654 -19.909 -3.408 1.00 52.72 81 SER A C 1
ATOM 667 O O . SER A 1 81 ? -2.677 -20.612 -3.234 1.00 52.72 81 SER A O 1
#

Mean predicted aligned error: 8.66 Å

Foldseek 3Di:
DDPPPPDPPPCVDCLVVVVVVCCVVPVPDDDDPVRSVVVVVVVVVVVVQLVVQQVVVCVVVVHPDRDPVSSVVSVCVVDPD

InterPro domains:
  IPR000558 Histone H2B [PR00621] (14-32)
  IPR000558 Histone H2B [PR00621] (33-53)
  IPR000558 Histone H2B [PR00621] (55-72)
  IPR000558 Histone H2B [PR00621] (72-81)
  IPR000558 Histone H2B [PTHR23428] (4-80)
  IPR000558 Histone H2B [SM00427] (4-81)
  IPR007125 Core Histone H2A/H2B/H3 domain [PF00125] (4-77)
  IPR009072 Histone-fold [G3DSA:1.10.20.10] (1-81)
  IPR009072 Histone-fold [SSF47113] (3-80)

Radius of gyration: 18.17 Å; Cα contacts (8 Å, |Δi|>4): 31; chains: 1; bounding box: 39×59×35 Å

Sequence (81 aa):
MDPKQRAKKNIETYKIYIFKVLNQIYPNIGISRKAMEIMKSFINDIFEKLASEASRLVRYKKKPTITSQEILTVVRLVHPS

pLDDT: mean 83.95, std 15.97, range [41.91, 94.81]

Nearest PDB structures (foldseek):
  7u0g-assembly1_D  TM=8.608E-01  e=4.857E-07  Homo sapiens
  8oos-assembly1_P  TM=9.675E-01  e=2.151E-06  Homo sapiens
  4wnn-assembly4_D  TM=8.613E-01  e=1.890E-06  Saccharomyces cerevisiae S288C
  6kbb-assembly1_D  TM=8.530E-01  e=1.771E-06  Homo sapiens
  8f0x-assembly1_C  TM=9.453E-01  e=6.891E-06  Saccharomyces cerevisiae S288C